Protein AF-A0A645IBQ7-F1 (af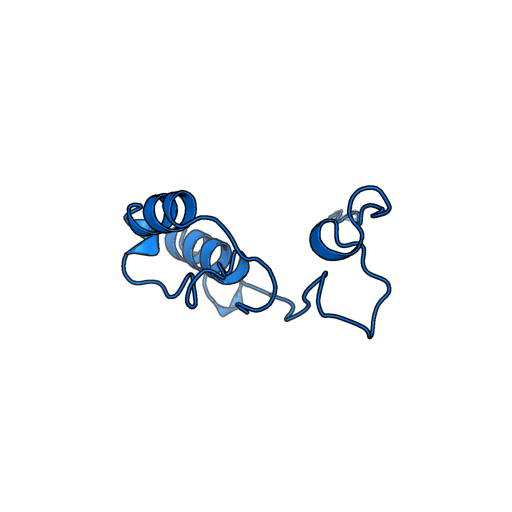db_monomer_lite)

pLDDT: mean 93.0, std 5.18, range [60.88, 98.0]

Sequence (88 aa):
MECCYEVGDDLIEEFKNQEIYKNVSISTGKNISLKNCIINQLKSLGIEENQITSIDICTYCNNKFNLHSYRKQRENSGRMFSFIYMNK

InterPro domains:
  IPR003730 Multi-copper polyphenol oxidoreductase [PF02578] (2-84)
  IPR003730 Multi-copper polyphenol oxidoreductase [PTHR30616] (2-87)
  IPR011324 Cytotoxic necrotizing factor-like, catalytic [SSF64438] (3-87)
  IPR038371 Multi-copper polyphenol oxidoreductase superfamily [G3DSA:3.60.140.10] (1-88)

Radius of gyration: 15.31 Å; chains: 1; bounding box: 38×30×34 Å

Foldseek 3Di:
DFDQAFDDPVVVVVQCPDPLPVPWCQYDPRTGNPVSVVVSVCVVVVNDPVNDDDDPDDLAPDPPDPHFDCSRQPPNGDDDDDDDDDDD

Organism: NCBI:txid1076179

Structure (mmCIF, N/CA/C/O backbone):
data_AF-A0A645IBQ7-F1
#
_entry.id   AF-A0A645IBQ7-F1
#
loop_
_atom_site.group_PDB
_atom_site.id
_atom_site.type_symbol
_atom_site.label_atom_id
_atom_site.label_alt_id
_atom_site.label_comp_id
_atom_site.label_asym_id
_atom_site.label_entity_id
_atom_site.label_seq_id
_atom_site.pdbx_PDB_ins_code
_atom_site.Cartn_x
_atom_site.Cartn_y
_atom_site.Cartn_z
_atom_site.occupancy
_atom_site.B_iso_or_equiv
_atom_site.auth_seq_id
_atom_site.auth_comp_id
_atom_site.auth_asym_id
_atom_site.auth_atom_id
_atom_site.pdbx_PDB_model_num
ATOM 1 N N . MET A 1 1 ? 2.585 -6.315 5.085 1.00 60.88 1 MET A N 1
ATOM 2 C CA . MET A 1 1 ? 3.893 -6.858 4.664 1.00 60.88 1 MET A CA 1
ATOM 3 C C . MET A 1 1 ? 4.779 -5.670 4.350 1.00 60.88 1 MET A C 1
ATOM 5 O O . MET A 1 1 ? 4.403 -4.859 3.515 1.00 60.88 1 MET A O 1
ATOM 9 N N . GLU A 1 2 ? 5.895 -5.552 5.062 1.00 73.06 2 GLU A N 1
ATOM 10 C CA . GLU A 1 2 ? 6.792 -4.386 5.080 1.00 73.06 2 GLU A CA 1
ATOM 11 C C . GLU A 1 2 ? 8.177 -4.850 4.627 1.00 73.06 2 GLU A C 1
ATOM 13 O O . GLU A 1 2 ? 9.036 -5.129 5.451 1.00 73.06 2 GLU A O 1
ATOM 18 N N . CYS A 1 3 ? 8.355 -5.078 3.323 1.00 83.56 3 CYS A N 1
ATOM 19 C CA . CYS A 1 3 ? 9.505 -5.856 2.837 1.00 83.56 3 CYS A CA 1
ATOM 20 C C . CYS A 1 3 ? 10.389 -5.157 1.798 1.00 83.56 3 CYS A C 1
ATOM 22 O O . CYS A 1 3 ? 11.598 -5.341 1.830 1.00 83.56 3 CYS A O 1
ATOM 24 N N . CYS A 1 4 ? 9.811 -4.427 0.840 1.00 90.44 4 CYS A N 1
ATOM 25 C CA . CYS A 1 4 ? 10.530 -4.035 -0.381 1.00 90.44 4 CYS A CA 1
ATOM 26 C C . CYS A 1 4 ? 10.190 -2.592 -0.848 1.00 90.44 4 CYS A C 1
ATOM 28 O O . CYS A 1 4 ? 10.515 -2.222 -1.977 1.00 90.44 4 CYS A O 1
ATOM 30 N N . TYR A 1 5 ? 9.501 -1.783 -0.027 1.00 92.94 5 TYR A N 1
ATOM 31 C CA . TYR A 1 5 ? 9.073 -0.417 -0.373 1.00 92.94 5 TYR A CA 1
ATOM 32 C C . TYR A 1 5 ? 9.633 0.601 0.627 1.00 92.94 5 TYR A C 1
ATOM 34 O O . TYR A 1 5 ? 8.939 1.086 1.520 1.00 92.94 5 TYR A O 1
ATOM 42 N N . GLU A 1 6 ? 10.920 0.892 0.452 1.00 94.88 6 GLU A N 1
ATOM 43 C CA . GLU A 1 6 ? 11.655 1.888 1.226 1.00 94.88 6 GLU A CA 1
ATOM 44 C C . GLU A 1 6 ? 11.380 3.304 0.708 1.00 94.88 6 GLU A C 1
ATOM 46 O O . GLU A 1 6 ? 11.339 3.542 -0.511 1.00 94.88 6 GLU A O 1
ATOM 51 N N . VAL A 1 7 ? 11.182 4.238 1.632 1.00 94.31 7 VAL A N 1
ATOM 52 C CA . VAL A 1 7 ? 10.871 5.644 1.356 1.00 94.31 7 VAL A CA 1
ATOM 53 C C . VAL A 1 7 ? 11.706 6.569 2.248 1.00 94.31 7 VAL A C 1
ATOM 55 O O . VAL A 1 7 ? 12.354 6.112 3.190 1.00 94.31 7 VAL A O 1
ATOM 58 N N . GLY A 1 8 ? 11.725 7.862 1.918 1.00 96.06 8 GLY A N 1
ATOM 59 C CA . GLY A 1 8 ? 12.389 8.881 2.729 1.00 96.06 8 GLY A CA 1
ATOM 60 C C . GLY A 1 8 ? 11.720 9.069 4.092 1.00 96.06 8 GLY A C 1
ATOM 61 O O . GLY A 1 8 ? 10.554 8.714 4.282 1.00 96.06 8 GLY A O 1
ATOM 62 N N . ASP A 1 9 ? 12.482 9.609 5.045 1.00 93.94 9 ASP A N 1
ATOM 63 C CA . ASP A 1 9 ? 11.995 9.852 6.408 1.00 93.94 9 ASP A CA 1
ATOM 64 C C . ASP A 1 9 ? 10.863 10.892 6.414 1.00 93.94 9 ASP A C 1
ATOM 66 O O . ASP A 1 9 ? 9.881 10.725 7.132 1.00 93.94 9 ASP A O 1
ATOM 70 N N . ASP A 1 10 ? 10.946 11.882 5.524 1.00 96.06 10 ASP A N 1
ATOM 71 C CA . ASP A 1 10 ? 9.927 12.901 5.264 1.00 96.06 10 ASP A CA 1
ATOM 72 C C . ASP A 1 10 ? 8.559 12.292 4.933 1.00 96.06 10 ASP A C 1
ATOM 74 O O . ASP A 1 10 ? 7.548 12.656 5.534 1.00 96.06 10 ASP A O 1
ATOM 78 N N . LEU A 1 11 ? 8.524 11.301 4.039 1.00 94.44 11 LEU A N 1
ATOM 79 C CA . LEU A 1 11 ? 7.275 10.633 3.679 1.00 94.44 11 LEU A CA 1
ATOM 80 C C . LEU A 1 11 ? 6.723 9.805 4.848 1.00 94.44 11 LEU A C 1
ATOM 82 O O . LEU A 1 11 ? 5.516 9.745 5.063 1.00 94.44 11 LEU A O 1
ATOM 86 N N . ILE A 1 12 ? 7.587 9.149 5.623 1.00 91.94 12 ILE A N 1
ATOM 87 C CA . ILE A 1 12 ? 7.151 8.354 6.783 1.00 91.94 12 ILE A CA 1
ATOM 88 C C . ILE A 1 12 ? 6.549 9.261 7.850 1.00 91.94 12 ILE A C 1
ATOM 90 O O . ILE A 1 12 ? 5.522 8.916 8.438 1.00 91.94 12 ILE A O 1
ATOM 94 N N . GLU A 1 13 ? 7.180 10.403 8.100 1.00 92.44 13 GLU A N 1
ATOM 95 C CA . GLU A 1 13 ? 6.679 11.423 9.014 1.00 92.44 13 GLU A CA 1
ATOM 96 C C . GLU A 1 13 ? 5.339 11.980 8.538 1.00 92.44 13 GLU A C 1
ATOM 98 O O . GLU A 1 13 ? 4.405 12.059 9.334 1.00 92.44 13 GLU A O 1
ATOM 103 N N . GLU A 1 14 ? 5.193 12.269 7.242 1.00 94.12 14 GLU A N 1
ATOM 104 C CA . GLU A 1 14 ? 3.923 12.714 6.664 1.00 94.12 14 GLU A CA 1
ATOM 105 C C . GLU A 1 14 ? 2.793 11.715 6.941 1.00 94.12 14 GLU A C 1
ATOM 107 O O . GLU A 1 14 ? 1.720 12.113 7.394 1.00 94.12 14 GLU A O 1
ATOM 112 N N . PHE A 1 15 ? 3.031 10.414 6.745 1.00 93.31 15 PHE A N 1
ATOM 113 C CA . PHE A 1 15 ? 2.040 9.391 7.080 1.00 93.31 15 PHE A CA 1
ATOM 114 C C . PHE A 1 15 ? 1.778 9.324 8.592 1.00 93.31 15 PHE A C 1
ATOM 116 O O . PHE A 1 15 ? 0.624 9.339 9.011 1.00 93.31 15 PHE A O 1
ATOM 123 N N . LYS A 1 16 ? 2.812 9.282 9.436 1.00 90.31 16 LYS A N 1
ATOM 124 C CA . LYS A 1 16 ? 2.643 9.181 10.900 1.00 90.31 16 LYS A CA 1
ATOM 125 C C . LYS A 1 16 ? 1.930 10.388 11.516 1.00 90.31 16 LYS A C 1
ATOM 127 O O . LYS A 1 16 ? 1.282 10.240 12.550 1.00 90.31 16 LYS A O 1
ATOM 132 N N . ASN A 1 17 ? 2.023 11.556 10.884 1.00 93.94 17 ASN A N 1
ATOM 133 C CA . ASN A 1 17 ? 1.344 12.773 11.320 1.00 93.94 17 ASN A CA 1
ATOM 134 C C . ASN A 1 17 ? -0.164 12.766 11.026 1.00 93.94 17 ASN A C 1
ATOM 136 O O . ASN A 1 17 ? -0.895 13.579 11.594 1.00 93.94 17 ASN A O 1
ATOM 140 N N . GLN A 1 18 ? -0.658 11.858 10.179 1.00 94.94 18 GLN A N 1
ATOM 141 C CA . GLN A 1 18 ? -2.094 11.731 9.949 1.00 94.94 18 GLN A CA 1
ATOM 142 C C . GLN A 1 18 ? -2.755 10.978 11.104 1.00 94.94 18 GLN A C 1
ATOM 144 O O . GLN A 1 18 ? -2.324 9.890 11.488 1.00 94.94 18 GLN A O 1
ATOM 149 N N . GLU A 1 19 ? -3.861 11.526 11.612 1.00 94.12 19 GLU A N 1
ATOM 150 C CA . GLU A 1 19 ? -4.597 10.967 12.756 1.00 94.12 19 GLU A CA 1
ATOM 151 C C . GLU A 1 19 ? -4.956 9.491 12.556 1.00 94.12 19 GLU A C 1
ATOM 153 O O . GLU A 1 19 ? -4.816 8.670 13.460 1.00 94.12 19 GLU A O 1
ATOM 158 N N . ILE A 1 20 ? -5.339 9.146 11.327 1.00 94.44 20 ILE A N 1
ATOM 159 C CA . ILE A 1 20 ? -5.731 7.799 10.932 1.00 94.44 20 ILE A CA 1
ATOM 160 C C . ILE A 1 20 ? -4.618 6.760 11.141 1.00 94.44 20 ILE A C 1
ATOM 162 O O . ILE A 1 20 ? -4.927 5.587 11.319 1.00 94.44 20 ILE A O 1
ATOM 166 N N . TYR A 1 21 ? -3.342 7.157 11.173 1.00 94.19 21 TYR A N 1
ATOM 167 C CA . TYR A 1 21 ? -2.205 6.238 11.284 1.00 94.19 21 TYR A CA 1
ATOM 168 C C . TYR A 1 21 ? -1.459 6.291 12.624 1.00 94.19 21 TYR A C 1
ATOM 170 O O . TYR A 1 21 ? -0.545 5.492 12.821 1.00 94.19 21 TYR A O 1
ATOM 178 N N . LYS A 1 22 ? -1.850 7.157 13.571 1.00 87.31 22 LYS A N 1
ATOM 179 C CA . LYS A 1 22 ? -1.115 7.363 14.839 1.00 87.31 22 LYS A CA 1
ATOM 180 C C . LYS A 1 22 ? -0.863 6.089 15.653 1.00 87.31 22 LYS A C 1
ATOM 182 O O . LYS A 1 22 ? 0.183 5.970 16.281 1.00 87.31 22 LYS A O 1
ATOM 187 N N . ASN A 1 23 ? -1.793 5.134 15.625 1.00 85.75 23 ASN A N 1
ATOM 188 C CA . ASN A 1 23 ? -1.708 3.874 16.377 1.00 85.75 23 ASN A CA 1
ATOM 189 C C . ASN A 1 23 ? -1.614 2.643 15.467 1.00 85.75 23 ASN A C 1
ATOM 191 O O . ASN A 1 23 ? -2.000 1.540 15.852 1.00 85.75 23 ASN A O 1
ATOM 195 N N . VAL A 1 24 ? -1.141 2.828 14.236 1.00 88.88 24 VAL A N 1
ATOM 196 C CA . VAL A 1 24 ? -1.132 1.784 13.214 1.00 88.88 24 VAL A CA 1
ATOM 197 C C . VAL A 1 24 ? 0.305 1.476 12.836 1.00 88.88 24 VAL A C 1
ATOM 199 O O . VAL A 1 24 ? 1.084 2.363 12.493 1.00 88.88 24 VAL A O 1
ATOM 202 N N . SER A 1 25 ? 0.661 0.192 12.856 1.00 90.38 25 SER A N 1
ATOM 203 C CA . SER A 1 25 ? 1.939 -0.270 12.316 1.00 90.38 25 SER A CA 1
ATOM 204 C C . SER A 1 25 ? 1.891 -0.203 10.785 1.00 90.38 25 SER A C 1
ATOM 206 O O . SER A 1 25 ? 1.453 -1.131 10.101 1.00 90.38 25 SER A O 1
ATOM 208 N N . ILE A 1 26 ? 2.250 0.970 10.261 1.00 91.19 26 ILE A N 1
ATOM 209 C CA . ILE A 1 26 ? 2.314 1.260 8.824 1.00 91.19 26 ILE A CA 1
ATOM 210 C C . ILE A 1 26 ? 3.731 1.143 8.257 1.00 91.19 26 ILE A C 1
ATOM 212 O O . ILE A 1 26 ? 3.895 1.221 7.043 1.00 91.19 26 ILE A O 1
ATOM 216 N N . SER A 1 27 ? 4.758 0.993 9.096 1.00 92.06 27 SER A N 1
ATOM 217 C CA . SER A 1 27 ? 6.153 0.951 8.654 1.00 92.06 27 SER A CA 1
ATOM 218 C C . SER A 1 27 ? 7.070 0.200 9.621 1.00 92.06 27 SER A C 1
ATOM 220 O O . SER A 1 27 ? 6.965 0.406 10.833 1.00 92.06 27 SER A O 1
ATOM 222 N N . THR A 1 28 ? 8.063 -0.511 9.080 1.00 91.19 28 THR A N 1
ATOM 223 C CA . THR A 1 28 ? 9.208 -1.076 9.811 1.00 91.19 28 THR A CA 1
ATOM 224 C C . THR A 1 28 ? 10.488 -0.411 9.313 1.00 91.19 28 THR A C 1
ATOM 226 O O . THR A 1 28 ? 10.898 -0.594 8.163 1.00 91.19 28 THR A O 1
ATOM 229 N N . GLY A 1 29 ? 11.129 0.385 10.173 1.00 90.06 29 GLY A N 1
ATOM 230 C CA . GLY A 1 29 ? 12.234 1.251 9.758 1.00 90.06 29 GLY A CA 1
ATOM 231 C C . GLY A 1 29 ? 11.780 2.198 8.645 1.00 90.06 29 GLY A C 1
ATOM 232 O O . GLY A 1 29 ? 10.775 2.887 8.804 1.00 90.06 29 GLY A O 1
ATOM 233 N N . LYS A 1 30 ? 12.486 2.181 7.508 1.00 91.88 30 LYS A N 1
ATOM 234 C CA . LYS A 1 30 ? 12.143 2.983 6.322 1.00 91.88 30 LYS A CA 1
ATOM 235 C C . LYS A 1 30 ? 11.174 2.310 5.343 1.00 91.88 30 LYS A C 1
ATOM 237 O O . LYS A 1 30 ? 10.815 2.892 4.321 1.00 91.88 30 LYS A O 1
ATOM 242 N N . ASN A 1 31 ? 10.753 1.076 5.625 1.00 94.44 31 ASN A N 1
ATOM 243 C CA . ASN A 1 31 ? 9.833 0.336 4.766 1.00 94.44 31 ASN A CA 1
ATOM 244 C C . ASN A 1 31 ? 8.389 0.598 5.176 1.00 94.44 31 ASN A C 1
ATOM 246 O O . ASN A 1 31 ? 7.990 0.210 6.271 1.00 94.44 31 ASN A O 1
ATOM 250 N N . ILE A 1 32 ? 7.593 1.184 4.283 1.00 93.94 32 ILE A N 1
ATOM 251 C CA . ILE A 1 32 ? 6.168 1.445 4.519 1.00 93.94 32 ILE A CA 1
ATOM 252 C C . ILE A 1 32 ? 5.296 0.327 3.919 1.00 93.94 32 ILE A C 1
ATOM 254 O O . ILE A 1 32 ? 5.537 -0.164 2.813 1.00 93.94 32 ILE A O 1
ATOM 258 N N . SER A 1 33 ? 4.255 -0.086 4.642 1.00 94.00 33 SER A N 1
ATOM 259 C CA . SER A 1 33 ? 3.234 -1.033 4.188 1.00 94.00 33 SER A CA 1
ATOM 260 C C . SER A 1 33 ? 1.981 -0.303 3.756 1.00 94.00 33 SER A C 1
ATOM 262 O O . SER A 1 33 ? 1.053 -0.077 4.531 1.00 94.00 33 SER A O 1
ATOM 264 N N . LEU A 1 34 ? 1.915 -0.041 2.451 1.00 93.00 34 LEU A N 1
ATOM 265 C CA . LEU A 1 34 ? 0.712 0.483 1.803 1.00 93.00 34 LEU A CA 1
ATOM 266 C C . LEU A 1 34 ? -0.506 -0.420 2.045 1.00 93.00 34 LEU A C 1
ATOM 268 O O . LEU A 1 34 ? -1.619 0.073 2.185 1.00 93.00 34 LEU A O 1
ATOM 272 N N . LYS A 1 35 ? -0.290 -1.737 2.165 1.00 93.00 35 LYS A N 1
ATOM 273 C CA . LYS A 1 35 ? -1.336 -2.706 2.518 1.00 93.00 35 LYS A CA 1
ATOM 274 C C . LYS A 1 35 ? -1.983 -2.367 3.864 1.00 93.00 35 LYS A C 1
ATOM 276 O O . LYS A 1 35 ? -3.203 -2.299 3.949 1.00 93.00 35 LYS A O 1
ATOM 281 N N . ASN A 1 36 ? -1.174 -2.145 4.902 1.00 92.62 36 ASN A N 1
ATOM 282 C CA . ASN A 1 36 ? -1.684 -1.837 6.240 1.00 92.62 36 ASN A CA 1
ATOM 283 C C . ASN A 1 36 ? -2.354 -0.458 6.263 1.00 92.62 36 ASN A C 1
ATOM 285 O O . ASN A 1 36 ? -3.399 -0.319 6.894 1.00 92.62 36 ASN A O 1
ATOM 289 N N . CYS A 1 37 ? -1.809 0.522 5.529 1.00 94.50 37 CYS A N 1
ATOM 290 C CA . CYS A 1 37 ? -2.453 1.826 5.363 1.00 94.50 37 CYS A CA 1
ATOM 291 C C . CYS A 1 37 ? -3.869 1.676 4.784 1.00 94.50 37 CYS A C 1
ATOM 293 O O . CYS A 1 37 ? -4.821 2.160 5.388 1.00 94.50 37 CYS A O 1
ATOM 295 N N . ILE A 1 38 ? -4.020 0.945 3.673 1.00 94.81 38 ILE A N 1
ATOM 296 C CA . ILE A 1 38 ? -5.316 0.730 3.008 1.00 94.81 38 ILE A CA 1
ATOM 297 C C . ILE A 1 38 ? -6.291 -0.030 3.913 1.00 94.81 38 ILE A C 1
ATOM 299 O O . ILE A 1 38 ? -7.440 0.379 4.043 1.00 94.81 38 ILE A O 1
ATOM 303 N N . ILE A 1 39 ? -5.853 -1.109 4.573 1.00 94.25 39 ILE A N 1
ATOM 304 C CA . ILE A 1 39 ? -6.712 -1.870 5.498 1.00 94.25 39 ILE A CA 1
ATOM 305 C C . ILE A 1 39 ? -7.234 -0.958 6.609 1.00 94.25 39 ILE A C 1
ATOM 307 O O . ILE A 1 39 ? -8.421 -0.975 6.924 1.00 94.25 39 ILE A O 1
ATOM 311 N N . ASN A 1 40 ? -6.365 -0.130 7.184 1.00 95.06 40 ASN A N 1
ATOM 312 C CA . ASN A 1 40 ? -6.765 0.788 8.236 1.00 95.06 40 ASN A CA 1
ATOM 313 C C . ASN A 1 40 ? -7.709 1.893 7.729 1.00 95.06 40 ASN A C 1
ATOM 315 O O . ASN A 1 40 ? -8.675 2.231 8.409 1.00 95.06 40 ASN A O 1
ATOM 319 N N . GLN A 1 41 ? -7.487 2.400 6.514 1.00 96.06 41 GLN A N 1
ATOM 320 C CA . GLN A 1 41 ? -8.422 3.313 5.856 1.00 96.06 41 GLN A CA 1
ATOM 321 C C . GLN A 1 41 ? -9.804 2.677 5.672 1.00 96.06 41 GLN A C 1
ATOM 323 O O . GLN A 1 41 ? -10.802 3.285 6.045 1.00 96.06 41 GLN A O 1
ATOM 328 N N . LEU A 1 42 ? -9.878 1.439 5.180 1.00 96.69 42 LEU A N 1
ATOM 329 C CA . LEU A 1 42 ? -11.146 0.719 5.016 1.00 96.69 42 LEU A CA 1
ATOM 330 C C . LEU A 1 42 ? -11.870 0.520 6.355 1.00 96.69 42 LEU A C 1
ATOM 332 O O . LEU A 1 42 ? -13.064 0.798 6.451 1.00 96.69 42 LEU A O 1
ATOM 336 N N . LYS A 1 43 ? -11.145 0.135 7.409 1.00 94.81 43 LYS A N 1
ATOM 337 C CA . LYS A 1 43 ? -11.707 0.012 8.764 1.00 94.81 43 LYS A CA 1
ATOM 338 C C . LYS A 1 43 ? -12.239 1.331 9.305 1.00 94.81 43 LYS A C 1
ATOM 340 O O . LYS A 1 43 ? -13.305 1.354 9.909 1.00 94.81 43 LYS A O 1
ATOM 345 N N . SER A 1 44 ? -11.535 2.438 9.058 1.00 94.44 44 SER A N 1
ATOM 346 C CA . SER A 1 44 ? -11.998 3.770 9.472 1.00 94.44 44 SER A CA 1
ATOM 347 C C . SER A 1 44 ? -13.315 4.184 8.801 1.00 94.44 44 SER A C 1
ATOM 349 O O . SER A 1 44 ? -14.039 5.018 9.336 1.00 94.44 44 SER A O 1
ATOM 351 N N . LEU A 1 45 ? -13.647 3.569 7.659 1.00 96.50 45 LEU A N 1
ATOM 352 C CA . LEU A 1 45 ? -14.908 3.749 6.937 1.00 96.50 45 LEU A CA 1
ATOM 353 C C . LEU A 1 45 ? -15.998 2.750 7.369 1.00 96.50 45 LEU A C 1
ATOM 355 O O . LEU A 1 45 ? -17.072 2.734 6.774 1.00 96.50 45 LEU A O 1
ATOM 359 N N . GLY A 1 46 ? -15.737 1.919 8.383 1.00 97.38 46 GLY A N 1
ATOM 360 C CA . GLY A 1 46 ? -16.678 0.915 8.882 1.00 97.38 46 GLY A CA 1
ATOM 361 C C . GLY A 1 46 ? -16.720 -0.379 8.066 1.00 97.38 46 GLY A C 1
ATOM 362 O O . GLY A 1 46 ? -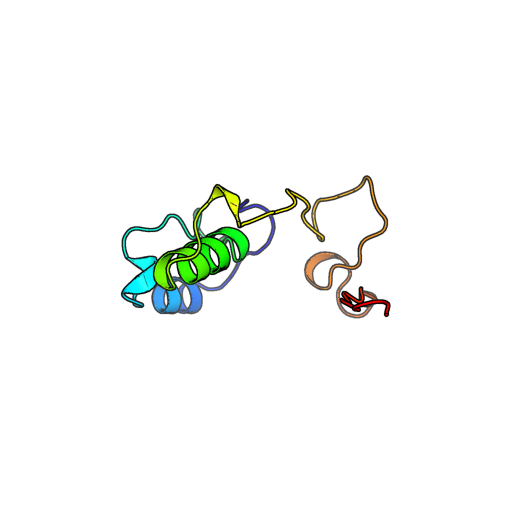17.695 -1.117 8.163 1.00 97.38 46 GLY A O 1
ATOM 363 N N . ILE A 1 47 ? -15.701 -0.659 7.244 1.00 98.00 47 ILE A N 1
ATOM 364 C CA . ILE A 1 47 ? -15.582 -1.955 6.565 1.00 98.00 47 ILE A CA 1
ATOM 365 C C . ILE A 1 47 ? -14.966 -2.968 7.529 1.00 98.00 47 ILE A C 1
ATOM 367 O O . ILE A 1 47 ? -13.842 -2.785 8.006 1.00 98.00 47 ILE A O 1
ATOM 371 N N . GLU A 1 48 ? -15.698 -4.046 7.788 1.00 96.56 48 GLU A N 1
ATOM 372 C CA . GLU A 1 48 ? -15.282 -5.094 8.715 1.00 96.56 48 GLU A CA 1
ATOM 373 C C . GLU A 1 48 ? -14.134 -5.936 8.146 1.00 96.56 48 GLU A C 1
ATOM 375 O O . GLU A 1 48 ? -14.025 -6.149 6.938 1.00 96.56 48 GLU A O 1
ATOM 380 N N . GLU A 1 49 ? -13.284 -6.481 9.022 1.00 93.31 49 GLU A N 1
ATOM 381 C CA . GLU A 1 49 ? -12.131 -7.306 8.618 1.00 93.31 49 GLU A CA 1
ATOM 382 C C . GLU A 1 49 ? -12.547 -8.482 7.720 1.00 93.31 49 GLU A C 1
ATOM 384 O O . GLU A 1 49 ? -11.875 -8.791 6.740 1.00 93.31 49 GLU A O 1
ATOM 389 N N . ASN A 1 50 ? -13.689 -9.111 8.008 1.00 96.81 50 AS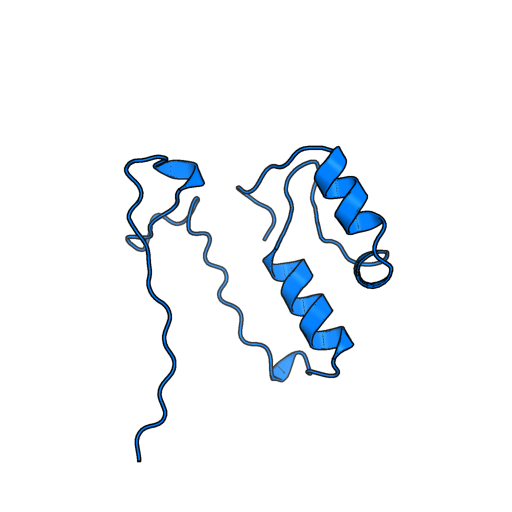N A N 1
ATOM 390 C CA . ASN A 1 50 ? -14.206 -10.240 7.229 1.00 96.81 50 ASN A CA 1
ATOM 391 C C . ASN A 1 50 ? -14.723 -9.848 5.830 1.00 96.81 50 ASN A C 1
ATOM 393 O O . ASN A 1 50 ? -15.005 -10.732 5.022 1.00 96.81 50 ASN A O 1
ATOM 397 N N . GLN A 1 51 ? -14.836 -8.552 5.531 1.00 97.31 51 GLN A N 1
ATOM 398 C CA . GLN A 1 51 ? -15.174 -8.020 4.209 1.00 97.31 51 GLN A CA 1
ATOM 399 C C . GLN A 1 51 ? -13.927 -7.615 3.409 1.00 97.31 51 GLN A C 1
ATOM 401 O O . GLN A 1 51 ? -14.034 -7.283 2.227 1.00 97.31 51 GLN A O 1
ATOM 406 N N . ILE A 1 52 ? -12.740 -7.645 4.022 1.00 96.88 52 ILE A N 1
ATOM 407 C CA . ILE A 1 52 ? -11.483 -7.254 3.387 1.00 96.88 52 ILE A CA 1
ATOM 408 C C . ILE A 1 52 ? -10.721 -8.512 2.983 1.00 96.88 52 ILE A C 1
ATOM 410 O O . ILE A 1 52 ? -10.173 -9.235 3.808 1.00 96.88 52 ILE A O 1
ATOM 414 N N . THR A 1 53 ? -10.630 -8.757 1.677 1.00 95.62 53 THR A N 1
ATOM 415 C CA . THR A 1 53 ? -9.741 -9.796 1.145 1.00 95.62 53 THR A CA 1
ATOM 416 C C . THR A 1 53 ? -8.441 -9.164 0.677 1.00 95.62 53 THR A C 1
ATOM 418 O O . THR A 1 53 ? -8.431 -8.334 -0.231 1.00 95.62 53 THR A O 1
ATOM 421 N N . SER A 1 54 ? -7.330 -9.590 1.271 1.00 91.56 54 SER A N 1
ATOM 422 C CA . SER A 1 54 ? -5.991 -9.182 0.859 1.00 91.56 54 SER A CA 1
ATO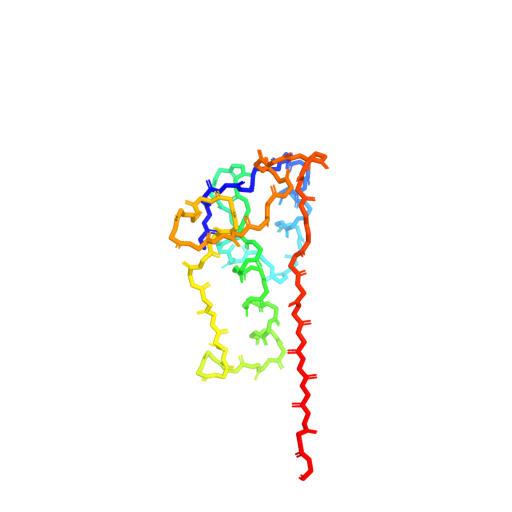M 423 C C . SER A 1 54 ? -5.169 -10.390 0.434 1.00 91.56 54 SER A C 1
ATOM 425 O O . SER A 1 54 ? -5.183 -11.430 1.084 1.00 91.56 54 SER A O 1
ATOM 427 N N . ILE A 1 55 ? -4.377 -10.217 -0.622 1.00 89.31 55 ILE A N 1
ATOM 428 C CA . ILE A 1 55 ? -3.359 -11.185 -1.035 1.00 89.31 55 ILE A CA 1
ATOM 429 C C . ILE A 1 55 ? -2.011 -10.816 -0.410 1.00 89.31 55 ILE A C 1
ATOM 431 O O . ILE A 1 55 ? -1.606 -9.654 -0.434 1.00 89.31 55 ILE A O 1
ATOM 435 N N . ASP A 1 56 ? -1.287 -11.794 0.126 1.00 87.25 56 ASP A N 1
ATOM 436 C CA . ASP A 1 56 ? 0.080 -11.601 0.628 1.00 87.25 56 ASP A CA 1
ATOM 437 C C . ASP A 1 56 ? 1.111 -11.794 -0.491 1.00 87.25 56 ASP A C 1
ATOM 439 O O . ASP A 1 56 ? 1.987 -12.656 -0.448 1.00 87.25 56 ASP A O 1
ATOM 443 N N . ILE A 1 57 ? 0.985 -10.974 -1.539 1.00 91.94 57 ILE A N 1
ATOM 444 C CA . ILE A 1 57 ? 1.857 -10.997 -2.717 1.00 91.94 57 ILE A CA 1
ATOM 445 C C . ILE A 1 57 ? 2.558 -9.644 -2.859 1.00 91.94 57 ILE A C 1
ATOM 447 O O . ILE A 1 57 ? 1.916 -8.606 -2.993 1.00 91.94 57 ILE A O 1
ATOM 451 N N . CYS A 1 58 ? 3.894 -9.655 -2.881 1.00 93.69 58 CYS A N 1
ATOM 452 C CA . CYS A 1 58 ? 4.692 -8.475 -3.217 1.00 93.69 58 CYS A CA 1
ATOM 453 C C . CYS A 1 58 ? 5.124 -8.531 -4.681 1.00 93.69 58 CYS A C 1
ATOM 455 O O . CYS A 1 58 ? 5.806 -9.473 -5.077 1.00 93.69 58 CYS A O 1
ATOM 457 N N . THR A 1 59 ? 4.839 -7.494 -5.467 1.00 95.00 59 THR A N 1
ATOM 458 C CA . THR A 1 59 ? 5.293 -7.414 -6.866 1.00 95.00 59 THR A CA 1
ATOM 459 C C . THR A 1 59 ? 6.818 -7.398 -7.004 1.00 95.00 59 THR A C 1
ATOM 461 O O . THR A 1 59 ? 7.343 -7.847 -8.017 1.00 95.00 59 THR A O 1
ATOM 464 N N . TYR A 1 60 ? 7.550 -6.915 -5.994 1.00 95.62 60 TYR A N 1
ATOM 465 C CA . TYR A 1 60 ? 9.016 -6.927 -5.987 1.00 95.62 60 TYR A CA 1
ATOM 466 C C . TYR A 1 60 ? 9.587 -8.307 -5.629 1.00 95.62 60 TYR A C 1
ATOM 468 O O . TYR A 1 60 ? 10.408 -8.863 -6.363 1.00 95.62 60 TYR A O 1
ATOM 476 N N . CYS A 1 61 ? 9.185 -8.849 -4.478 1.00 93.69 61 CYS A N 1
ATOM 477 C CA . CYS A 1 61 ? 9.864 -10.003 -3.892 1.00 93.69 61 CYS A CA 1
ATOM 478 C C . CYS A 1 61 ? 9.277 -11.353 -4.371 1.00 93.69 61 CYS A C 1
ATOM 480 O O . CYS A 1 61 ? 9.930 -12.385 -4.235 1.00 93.69 61 CYS A O 1
ATOM 482 N N . ASN A 1 62 ? 8.071 -11.372 -4.956 1.00 91.75 62 ASN A N 1
ATOM 483 C CA . ASN A 1 62 ? 7.476 -12.600 -5.477 1.00 91.75 62 ASN A CA 1
A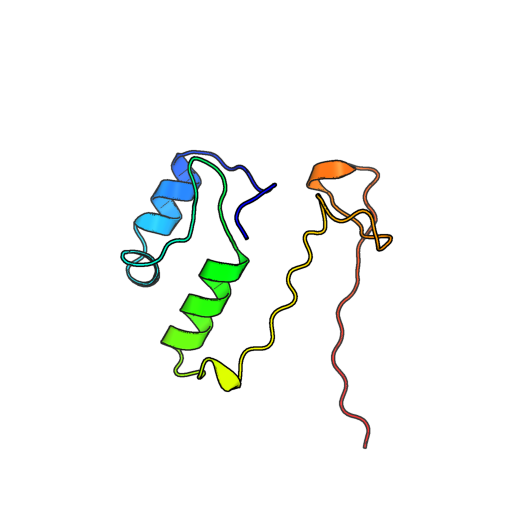TOM 484 C C . ASN A 1 62 ? 8.254 -13.136 -6.687 1.00 91.75 62 ASN A C 1
ATOM 486 O O . ASN A 1 62 ? 8.459 -12.426 -7.669 1.00 91.75 62 ASN A O 1
ATOM 490 N N . ASN A 1 63 ? 8.605 -14.420 -6.630 1.00 89.50 63 ASN A N 1
ATOM 491 C CA . ASN A 1 63 ? 9.261 -15.138 -7.726 1.00 89.50 63 ASN A CA 1
ATOM 492 C C . ASN A 1 63 ? 8.373 -16.245 -8.322 1.00 89.50 63 ASN A C 1
ATOM 494 O O . ASN A 1 63 ? 8.758 -16.875 -9.300 1.00 89.50 63 ASN A O 1
ATOM 498 N N . LYS A 1 64 ? 7.187 -16.496 -7.744 1.00 93.88 64 LYS A N 1
ATOM 499 C CA . LYS A 1 64 ? 6.270 -17.553 -8.202 1.00 93.88 64 LYS A CA 1
ATOM 500 C C . LYS A 1 64 ? 5.448 -17.140 -9.423 1.00 93.88 64 LYS A C 1
ATOM 502 O O . LYS A 1 64 ? 5.110 -17.977 -10.250 1.00 93.88 64 LYS A O 1
ATOM 507 N N . PHE A 1 65 ? 5.099 -15.860 -9.514 1.00 92.25 65 PHE A N 1
ATOM 508 C CA . PHE A 1 65 ? 4.282 -15.310 -10.595 1.00 92.25 65 PHE A CA 1
ATOM 509 C C . PHE A 1 65 ? 5.084 -14.261 -11.351 1.00 92.25 65 PHE A C 1
ATOM 511 O O . PHE A 1 65 ? 5.872 -13.531 -10.748 1.00 92.25 65 PHE A O 1
ATOM 518 N N . ASN A 1 66 ? 4.842 -14.155 -12.655 1.00 91.38 66 ASN A N 1
ATOM 519 C CA . ASN A 1 66 ? 5.439 -13.115 -13.478 1.00 91.38 66 ASN A CA 1
ATOM 520 C C . ASN A 1 66 ? 4.732 -11.775 -13.212 1.00 91.38 66 ASN A C 1
ATOM 522 O O . ASN A 1 66 ? 3.714 -11.470 -13.829 1.00 91.38 66 ASN A O 1
ATOM 526 N N . LEU A 1 67 ? 5.232 -11.019 -12.233 1.00 95.19 67 LEU A N 1
ATO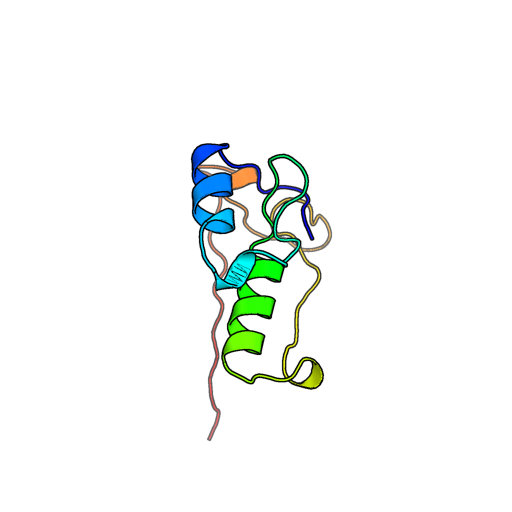M 527 C CA . LEU A 1 67 ? 4.694 -9.716 -11.842 1.00 95.19 67 LEU A CA 1
ATOM 528 C C . LEU A 1 67 ? 5.618 -8.592 -12.302 1.00 95.19 67 LEU A C 1
ATOM 530 O O . LEU A 1 67 ? 6.844 -8.716 -12.269 1.00 95.19 67 LEU A O 1
ATOM 534 N N . HIS A 1 68 ? 5.017 -7.465 -12.674 1.00 96.25 68 HIS A N 1
ATOM 535 C CA . HIS A 1 68 ? 5.751 -6.249 -12.988 1.00 96.25 68 HIS A CA 1
ATOM 536 C C . HIS A 1 68 ? 5.967 -5.413 -11.729 1.00 96.25 68 HIS A C 1
ATOM 538 O O . HIS A 1 68 ? 5.030 -5.136 -10.978 1.00 96.25 68 HIS A O 1
ATOM 544 N N . SER A 1 69 ? 7.208 -4.985 -11.508 1.00 96.12 69 SER A N 1
ATOM 545 C CA . SER A 1 69 ? 7.568 -4.118 -10.389 1.00 96.12 69 SER A CA 1
ATOM 546 C C . SER A 1 69 ? 8.536 -3.052 -10.852 1.00 96.12 69 SER A C 1
ATOM 548 O O . SER A 1 69 ? 9.710 -3.330 -11.090 1.00 96.12 69 SER A O 1
ATOM 550 N N . TYR A 1 70 ? 8.062 -1.807 -10.896 1.00 96.69 70 TYR A N 1
ATOM 551 C CA . TYR A 1 70 ? 8.903 -0.660 -11.228 1.00 96.69 70 TYR A CA 1
ATOM 552 C C . TYR A 1 70 ? 10.089 -0.529 -10.268 1.00 96.69 70 TYR A C 1
ATOM 554 O O . TYR A 1 70 ? 11.203 -0.246 -10.686 1.00 96.69 70 TYR A O 1
ATOM 562 N N . ARG A 1 71 ? 9.898 -0.835 -8.979 1.00 94.25 71 ARG A N 1
ATOM 563 C CA . ARG A 1 71 ? 10.985 -0.786 -7.994 1.00 94.25 71 ARG A CA 1
ATOM 564 C C . ARG A 1 71 ? 12.097 -1.808 -8.297 1.00 94.25 71 ARG A C 1
ATOM 566 O O . ARG A 1 71 ? 13.253 -1.530 -8.004 1.00 94.25 71 ARG A O 1
ATOM 573 N N . LYS A 1 72 ? 11.764 -2.959 -8.897 1.00 94.50 72 LYS A N 1
ATOM 574 C CA . LYS A 1 72 ? 12.720 -4.025 -9.264 1.00 94.50 72 LYS A CA 1
ATOM 575 C C . LYS A 1 72 ? 13.311 -3.842 -10.662 1.00 94.50 72 LYS A C 1
ATOM 577 O O . LYS A 1 72 ? 14.503 -4.026 -10.856 1.00 94.50 72 LYS A O 1
ATOM 582 N N . GLN A 1 73 ? 12.457 -3.531 -11.633 1.00 95.81 73 GLN A N 1
ATOM 583 C CA . GLN A 1 73 ? 12.759 -3.564 -13.068 1.00 95.81 73 GLN A CA 1
ATOM 584 C C . GLN A 1 73 ? 12.970 -2.167 -13.671 1.00 95.81 73 GLN A C 1
ATOM 586 O O . GLN A 1 73 ? 13.401 -2.065 -14.817 1.00 95.81 73 GLN A O 1
ATOM 591 N N . ARG A 1 74 ? 12.675 -1.104 -12.913 1.00 95.62 74 ARG A N 1
ATOM 592 C CA . ARG A 1 74 ? 12.754 0.301 -13.332 1.00 95.62 74 ARG A CA 1
ATOM 593 C C . ARG A 1 74 ? 12.018 0.545 -14.653 1.00 95.62 74 ARG A C 1
ATOM 595 O O . ARG A 1 74 ? 10.872 0.115 -14.799 1.00 95.62 74 ARG A O 1
ATOM 602 N N . GLU A 1 75 ? 12.657 1.212 -15.606 1.00 96.56 75 GLU A N 1
ATOM 603 C CA . GLU A 1 75 ? 12.100 1.594 -16.904 1.00 96.56 75 GLU A CA 1
ATOM 604 C C . GLU A 1 75 ? 11.670 0.376 -17.738 1.00 96.56 75 GLU A C 1
ATOM 606 O O . GLU A 1 75 ? 10.762 0.484 -18.556 1.00 96.56 75 GLU A O 1
ATOM 611 N N . ASN A 1 76 ? 12.239 -0.805 -17.470 1.00 95.69 76 ASN A N 1
ATOM 612 C CA . ASN A 1 76 ? 11.883 -2.057 -18.145 1.00 95.69 76 ASN A CA 1
ATOM 613 C C . ASN A 1 76 ? 10.635 -2.736 -17.553 1.00 95.69 76 ASN A C 1
ATOM 615 O O . ASN A 1 76 ? 10.205 -3.785 -18.035 1.00 95.69 76 ASN A O 1
ATOM 619 N N . SER A 1 77 ? 10.054 -2.187 -16.482 1.00 95.69 77 SER A N 1
ATOM 620 C CA . SER A 1 77 ? 8.829 -2.730 -15.901 1.00 95.69 77 SER A CA 1
ATOM 621 C C . SER A 1 77 ? 7.642 -2.475 -16.824 1.00 95.69 77 SER A C 1
ATOM 623 O O . SER A 1 77 ? 7.282 -1.323 -17.072 1.00 95.69 77 SER A O 1
ATOM 625 N N . GLY A 1 78 ? 6.934 -3.541 -17.201 1.00 95.81 78 GLY A N 1
ATOM 626 C CA . GLY A 1 78 ? 5.573 -3.453 -17.732 1.00 95.81 78 GLY A CA 1
ATOM 627 C C . GLY A 1 78 ? 4.564 -2.970 -16.681 1.00 95.81 78 GLY A C 1
ATOM 628 O O . GLY A 1 78 ? 4.930 -2.446 -15.618 1.00 95.81 78 GLY A O 1
ATOM 629 N N . ARG A 1 79 ? 3.269 -3.140 -16.963 1.00 95.50 79 ARG A N 1
ATOM 630 C CA . ARG A 1 79 ? 2.173 -2.810 -16.041 1.00 95.50 79 ARG A CA 1
ATOM 631 C C . ARG A 1 79 ? 1.182 -3.962 -15.977 1.00 95.50 79 ARG A C 1
ATOM 633 O O . ARG A 1 79 ? 0.823 -4.540 -16.996 1.00 95.50 79 ARG A O 1
ATOM 640 N N . MET A 1 80 ? 0.762 -4.288 -14.763 1.00 95.44 80 MET A N 1
ATOM 641 C CA . MET A 1 80 ? -0.371 -5.176 -14.525 1.00 95.44 80 MET A CA 1
ATOM 642 C C . MET A 1 80 ? -1.661 -4.359 -14.619 1.00 95.44 80 MET A C 1
ATOM 644 O O . MET A 1 80 ? -1.652 -3.158 -14.345 1.00 95.44 80 MET A O 1
ATOM 648 N N . PHE A 1 81 ? -2.760 -5.011 -14.980 1.00 95.62 81 PHE A N 1
ATOM 649 C CA . PHE A 1 81 ? -4.075 -4.389 -15.048 1.00 95.62 81 PHE A CA 1
ATOM 650 C C . PHE A 1 81 ? -5.042 -5.130 -14.126 1.00 95.62 81 PHE A C 1
ATOM 652 O O . PHE A 1 81 ? -5.170 -6.351 -14.215 1.00 95.62 81 PHE A O 1
ATOM 659 N N . SER A 1 82 ? -5.702 -4.385 -13.243 1.00 94.19 82 SER A N 1
ATOM 660 C CA . SER A 1 82 ? -6.753 -4.892 -12.363 1.00 94.19 82 SER A CA 1
ATOM 661 C C . SER A 1 82 ? -8.088 -4.361 -12.859 1.00 94.19 82 SER A C 1
ATOM 663 O O . SER A 1 82 ? -8.233 -3.156 -13.052 1.00 94.19 82 SER A O 1
ATOM 665 N N . PHE A 1 83 ? -9.063 -5.243 -13.046 1.00 96.25 83 PHE A N 1
ATOM 666 C CA . PHE A 1 83 ? -10.402 -4.867 -13.479 1.00 96.25 83 PHE A CA 1
ATOM 667 C C . PHE A 1 83 ? -11.453 -5.609 -12.665 1.00 96.25 83 PHE A C 1
ATOM 669 O O . PHE A 1 83 ? -11.221 -6.708 -12.163 1.00 96.25 83 PHE A O 1
ATOM 676 N N . ILE A 1 84 ? -12.618 -4.988 -12.561 1.00 96.62 84 ILE A N 1
ATOM 677 C CA . ILE A 1 84 ? -13.824 -5.578 -12.002 1.00 96.62 84 ILE A CA 1
ATOM 678 C C . ILE A 1 84 ? -14.937 -5.357 -13.018 1.00 96.62 84 ILE A C 1
ATOM 680 O O . ILE A 1 84 ? -15.038 -4.286 -13.615 1.00 96.62 84 ILE A O 1
ATOM 684 N N . TYR A 1 85 ? -15.744 -6.382 -13.252 1.00 96.69 85 TYR A N 1
ATOM 685 C CA . TYR A 1 85 ? -16.917 -6.282 -14.105 1.00 96.69 85 TYR A CA 1
ATOM 686 C C . TYR A 1 85 ? -18.061 -7.053 -13.464 1.00 96.69 85 TYR A C 1
ATOM 688 O O . TYR A 1 85 ? -17.848 -8.002 -12.710 1.00 96.69 85 TYR A O 1
ATOM 696 N N . MET A 1 86 ? -19.276 -6.623 -13.768 1.00 97.06 86 MET A N 1
ATOM 697 C CA . MET A 1 86 ? -20.490 -7.315 -13.378 1.00 97.06 86 MET A CA 1
ATOM 698 C C . MET A 1 86 ? -21.087 -7.900 -14.648 1.00 97.06 86 MET A C 1
ATOM 700 O O . MET A 1 86 ? -21.433 -7.152 -15.564 1.00 97.06 86 MET A O 1
ATOM 704 N N . ASN A 1 87 ? -21.144 -9.227 -14.731 1.00 91.06 87 ASN A N 1
ATOM 705 C CA . ASN A 1 87 ? -21.877 -9.872 -15.808 1.00 91.06 87 ASN A CA 1
ATOM 706 C C . ASN A 1 87 ? -23.376 -9.775 -15.507 1.00 91.06 87 ASN A C 1
ATOM 708 O O . ASN A 1 87 ? -23.768 -9.902 -14.346 1.00 91.06 87 ASN A O 1
ATOM 712 N N . LYS A 1 88 ? -24.179 -9.515 -16.535 1.00 77.38 88 LYS A N 1
ATOM 713 C CA . LYS A 1 88 ? -25.639 -9.514 -16.418 1.00 77.38 88 LYS A CA 1
ATOM 714 C C . LYS A 1 88 ? -26.194 -10.922 -16.556 1.00 77.38 88 LYS A C 1
ATOM 716 O O . LYS A 1 88 ? -25.604 -11.701 -17.337 1.00 77.38 88 LYS A O 1
#

Secondary structure (DSSP, 8-state):
--SS-B--HHHHHHHHTSGGGTTS--EETTEE-HHHHHHHHHHHTT--GGG-------TTT--SS----HHHHGGG------------